Protein AF-A0A660RC85-F1 (afdb_monomer)

Solvent-accessible surface area (backbone atoms only — not comparable to full-atom values): 4889 Å² total; per-residue (Å²): 105,79,56,85,54,85,61,61,92,89,60,45,35,26,40,43,32,38,38,41,33,38,22,43,79,83,70,46,79,76,44,77,47,73,49,81,63,70,38,82,41,73,59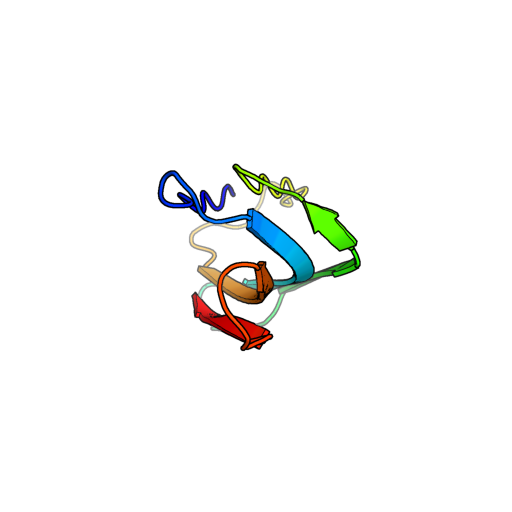,54,82,58,81,63,93,73,74,97,83,71,76,72,61,45,71,36,39,37,38,36,32,41,44,54,72,77,104,52,87,48,81,44,75,52,71,85

Radius of gyration: 14.35 Å; Cα contacts (8 Å, |Δi|>4): 157; chains: 1; bounding box: 40×19×34 Å

Foldseek 3Di:
DWDWDADDPPKWKFFQKKKKFKAAPVRHTDDIDIDGDRDTDNIDTDDDDDDPPGDDIDMWIWIWMFIDDPDDTDTDTDID

Mean predicted aligned error: 8.39 Å

Nearest PDB structures (foldseek):
  6mvg-assembly3_C  TM=3.131E-01  e=3.450E-01  Mediterraneibacter gnavus
  8jmw-assembly1_A  TM=2.593E-01  e=9.084E-01  Bacillus amyloliquefaciens
  8ges-assembly2_C  TM=2.878E-01  e=1.642E+00  Roseburia hominis
  8get-assembly2_B  TM=2.907E-01  e=1.474E+00  Roseburia hominis
  4lnv-assembly3_C  TM=3.534E-01  e=4.323E+00  Anopheles gambiae

Structure (mmCIF, N/CA/C/O backbone):
data_AF-A0A660RC85-F1
#
_entry.id   AF-A0A660RC85-F1
#
loop_
_atom_site.group_PDB
_atom_site.id
_atom_site.type_symbol
_atom_site.label_at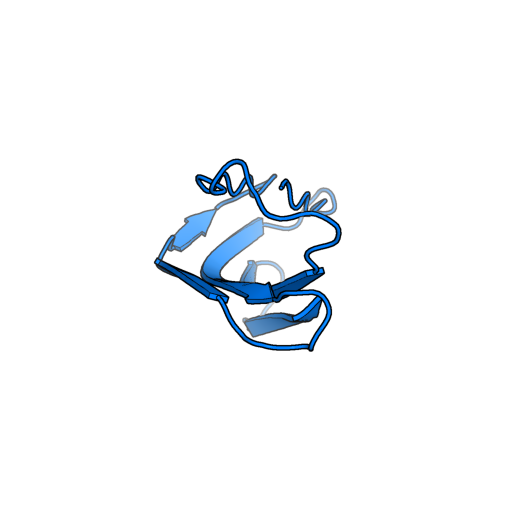om_id
_atom_site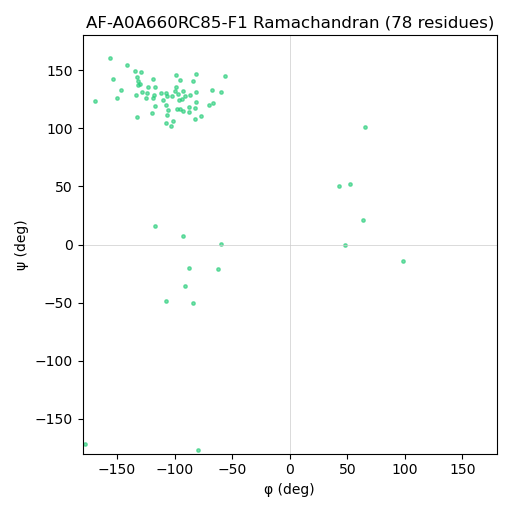.label_alt_id
_atom_site.label_comp_id
_atom_site.label_asym_id
_atom_site.label_entity_id
_atom_site.label_seq_id
_atom_site.pdbx_PDB_ins_code
_atom_site.Cartn_x
_atom_site.Cartn_y
_atom_site.Cartn_z
_atom_site.occupancy
_atom_site.B_iso_or_equiv
_atom_site.auth_seq_id
_atom_site.auth_comp_id
_atom_site.auth_asym_id
_atom_site.auth_atom_id
_atom_site.pdbx_PDB_model_num
ATOM 1 N N . GLY A 1 1 ? 8.453 7.445 -4.151 1.00 46.94 1 GLY A N 1
ATOM 2 C CA . GLY A 1 1 ? 7.163 8.124 -4.401 1.00 46.94 1 GLY A CA 1
ATOM 3 C C . GLY A 1 1 ? 6.426 8.292 -3.089 1.00 46.94 1 GLY A C 1
ATOM 4 O O . GLY A 1 1 ? 6.917 7.785 -2.090 1.00 46.94 1 GLY A O 1
ATOM 5 N N . GLU A 1 2 ? 5.295 8.997 -3.079 1.00 52.34 2 GLU A N 1
ATOM 6 C CA . GLU A 1 2 ? 4.427 9.142 -1.901 1.00 52.34 2 GLU A CA 1
ATOM 7 C C . GLU A 1 2 ? 2.981 8.828 -2.298 1.00 52.34 2 GLU A C 1
ATOM 9 O O . GLU A 1 2 ? 2.529 9.241 -3.363 1.00 52.34 2 GLU A O 1
ATOM 14 N N . ILE A 1 3 ? 2.269 8.089 -1.446 1.00 55.47 3 ILE A N 1
ATOM 15 C CA . ILE A 1 3 ? 0.835 7.821 -1.590 1.00 55.47 3 ILE A CA 1
ATOM 16 C C . ILE A 1 3 ? 0.163 8.439 -0.376 1.00 55.47 3 ILE A C 1
ATOM 18 O O . ILE A 1 3 ? 0.467 8.046 0.745 1.00 55.47 3 ILE A O 1
ATOM 22 N N . ASN A 1 4 ? -0.734 9.398 -0.597 1.00 57.53 4 ASN A N 1
ATOM 23 C CA . ASN A 1 4 ? -1.485 10.059 0.464 1.00 57.53 4 ASN A CA 1
ATOM 24 C C . ASN A 1 4 ? -2.934 9.569 0.446 1.00 57.53 4 ASN A C 1
ATOM 26 O O . ASN A 1 4 ? -3.691 9.889 -0.466 1.00 57.53 4 ASN A O 1
ATOM 30 N N . LEU A 1 5 ? -3.326 8.814 1.471 1.00 62.16 5 LEU A N 1
ATOM 31 C CA . LEU A 1 5 ? -4.723 8.449 1.705 1.00 62.16 5 LEU A CA 1
ATOM 32 C C . LEU A 1 5 ? -5.336 9.435 2.702 1.00 62.16 5 LEU A C 1
ATOM 34 O O . LEU A 1 5 ? -4.889 9.512 3.848 1.00 62.16 5 LEU A O 1
ATOM 38 N N . LEU A 1 6 ? -6.338 10.194 2.254 1.00 63.09 6 LEU A N 1
ATOM 39 C CA . LEU A 1 6 ? -7.130 11.087 3.099 1.00 63.09 6 LEU A CA 1
ATOM 40 C C . LEU A 1 6 ? -8.300 10.307 3.699 1.00 63.09 6 LEU A C 1
ATOM 42 O O . LEU A 1 6 ? -9.151 9.795 2.976 1.00 63.09 6 LEU A O 1
ATOM 46 N N . VAL A 1 7 ? -8.328 10.218 5.027 1.00 65.50 7 VAL A N 1
ATOM 47 C CA . VAL A 1 7 ? -9.400 9.555 5.775 1.00 65.50 7 VAL A CA 1
ATOM 48 C C . VAL A 1 7 ? -10.422 10.608 6.225 1.00 65.50 7 VAL A C 1
ATOM 50 O O . VAL A 1 7 ? -10.019 11.558 6.899 1.00 65.50 7 VAL A O 1
ATOM 53 N N . PRO A 1 8 ? -11.719 10.468 5.882 1.00 68.31 8 PRO A N 1
ATOM 54 C CA . PRO A 1 8 ? -12.772 11.359 6.368 1.00 68.31 8 PRO A CA 1
ATOM 55 C C . PRO A 1 8 ? -12.837 11.426 7.899 1.00 68.31 8 PRO A C 1
ATOM 57 O O . PRO A 1 8 ? -12.624 10.422 8.586 1.00 68.31 8 PRO A O 1
ATOM 60 N N . GLU A 1 9 ? -13.174 12.598 8.439 1.00 69.88 9 GLU A N 1
ATOM 61 C CA . GLU A 1 9 ? -13.343 12.784 9.881 1.00 69.88 9 GLU A CA 1
ATOM 62 C C . GLU A 1 9 ? -14.441 11.855 10.430 1.00 69.88 9 GLU A C 1
ATOM 64 O O . GLU A 1 9 ? -15.528 11.744 9.868 1.00 69.88 9 GLU A O 1
ATOM 69 N N . GLY A 1 10 ? -14.134 11.143 11.521 1.00 71.25 10 GLY A N 1
ATOM 70 C CA . GLY A 1 10 ? -15.037 10.174 12.160 1.00 71.25 10 GLY A CA 1
ATOM 71 C C . GLY A 1 10 ? -14.793 8.705 11.793 1.00 71.25 10 GLY A C 1
ATOM 72 O O . GLY A 1 10 ? -15.258 7.823 12.515 1.00 71.25 10 GLY A O 1
ATOM 73 N N . LEU A 1 11 ? -14.012 8.411 10.747 1.00 72.00 11 LEU A N 1
ATOM 74 C CA . LEU A 1 11 ? -13.642 7.039 10.386 1.00 72.00 11 LEU A CA 1
ATOM 75 C C . LEU A 1 11 ? -12.314 6.626 11.027 1.00 72.00 11 LEU A C 1
ATOM 77 O O . LEU A 1 11 ? -11.308 7.328 10.922 1.00 72.00 11 LEU A O 1
ATOM 81 N N . LYS A 1 12 ? -12.289 5.439 11.646 1.00 74.81 12 LYS A N 1
ATOM 82 C CA . LYS A 1 12 ? -11.035 4.787 12.044 1.00 74.81 12 LYS A CA 1
ATOM 83 C C . LYS A 1 12 ? -10.588 3.846 10.939 1.00 74.81 12 LYS A C 1
ATOM 85 O O . LYS A 1 12 ? -11.268 2.860 10.669 1.00 74.81 12 LYS A O 1
ATOM 90 N N . VAL A 1 13 ? -9.456 4.135 10.310 1.00 76.88 13 VAL A N 1
ATOM 91 C CA . VAL A 1 13 ? -8.885 3.294 9.253 1.00 76.88 13 VAL A CA 1
ATOM 92 C C . VAL A 1 13 ? -7.605 2.655 9.763 1.00 76.88 13 VAL A C 1
ATOM 94 O O . VAL A 1 13 ? -6.729 3.327 10.299 1.00 76.88 13 VAL A O 1
ATOM 97 N N . PHE A 1 14 ? -7.506 1.348 9.585 1.00 78.69 14 PHE A N 1
ATOM 98 C CA . PHE A 1 14 ? -6.326 0.558 9.879 1.00 78.69 14 PHE A CA 1
ATOM 99 C C . PHE A 1 14 ? -5.735 0.099 8.556 1.00 78.69 14 PHE A C 1
ATOM 101 O O . PHE A 1 14 ? -6.429 -0.532 7.758 1.00 78.69 14 PHE A O 1
ATOM 108 N N . VAL A 1 15 ? -4.466 0.405 8.306 1.00 78.75 15 VAL A N 1
ATOM 109 C CA . VAL A 1 15 ? -3.744 -0.237 7.203 1.00 78.75 15 VAL A CA 1
ATOM 110 C C . VAL A 1 15 ? -3.261 -1.574 7.726 1.00 78.75 15 VAL A C 1
ATOM 112 O O . VAL A 1 15 ? -2.492 -1.631 8.685 1.00 78.75 15 VAL A O 1
ATOM 115 N N . MET A 1 16 ? -3.751 -2.645 7.116 1.00 83.12 16 MET A N 1
ATOM 116 C CA . MET A 1 16 ? -3.406 -4.007 7.510 1.00 83.12 16 MET A CA 1
ATOM 117 C C . MET A 1 16 ? -2.098 -4.404 6.843 1.00 83.12 16 MET A C 1
ATOM 119 O O . MET A 1 16 ? -1.145 -4.799 7.511 1.00 83.12 16 MET A O 1
ATOM 123 N N . GLU A 1 17 ? -2.034 -4.199 5.534 1.00 83.75 17 GLU A N 1
ATOM 124 C CA . GLU A 1 17 ? -0.891 -4.516 4.693 1.00 83.75 17 GLU A CA 1
ATOM 125 C C . GLU A 1 17 ? -0.915 -3.654 3.431 1.00 83.75 17 GLU A C 1
ATOM 127 O O . GLU A 1 17 ? -1.955 -3.122 3.030 1.00 83.75 17 GLU A O 1
ATOM 132 N N . TYR A 1 18 ? 0.235 -3.532 2.787 1.00 81.44 18 TYR A N 1
ATOM 133 C CA . TYR A 1 18 ? 0.326 -2.993 1.441 1.00 81.44 18 TYR A CA 1
ATOM 134 C C . TYR A 1 18 ? 1.358 -3.764 0.629 1.00 81.44 18 TYR A C 1
ATOM 136 O O . TYR A 1 18 ? 2.314 -4.312 1.183 1.00 81.44 18 TYR A O 1
ATOM 144 N N . GLN A 1 19 ? 1.181 -3.743 -0.687 1.00 84.00 19 GLN A N 1
ATOM 145 C CA . GLN A 1 19 ? 2.157 -4.192 -1.664 1.00 84.00 19 GLN A CA 1
ATOM 146 C C . GLN A 1 19 ? 2.279 -3.147 -2.773 1.00 84.00 19 GLN A C 1
ATOM 148 O O . GLN A 1 19 ? 1.281 -2.740 -3.357 1.00 84.00 19 GLN A O 1
ATOM 153 N N . LEU A 1 20 ? 3.499 -2.718 -3.076 1.00 82.44 20 LEU A N 1
ATOM 154 C CA . LEU A 1 20 ? 3.815 -1.751 -4.123 1.00 82.44 20 LEU A CA 1
ATOM 155 C C . LEU A 1 20 ? 4.844 -2.349 -5.075 1.00 82.44 20 LEU A C 1
ATOM 157 O O . LEU A 1 20 ? 5.912 -2.768 -4.645 1.00 82.44 20 LEU A O 1
ATOM 161 N N . GLY A 1 21 ? 4.533 -2.355 -6.357 1.00 82.31 21 GLY A N 1
ATOM 162 C CA . GLY A 1 21 ? 5.421 -2.632 -7.471 1.00 82.31 21 GLY A CA 1
ATOM 163 C C . GLY A 1 21 ? 5.912 -1.340 -8.128 1.00 82.31 21 GLY A C 1
ATOM 164 O O . GLY A 1 21 ? 5.131 -0.422 -8.379 1.00 82.31 21 GLY A O 1
ATOM 165 N N . ILE A 1 22 ? 7.206 -1.274 -8.425 1.00 82.12 22 ILE A N 1
ATOM 166 C CA . ILE A 1 22 ? 7.777 -0.319 -9.377 1.00 82.12 22 ILE A CA 1
ATOM 167 C C . ILE A 1 22 ? 7.837 -1.022 -10.724 1.00 82.12 22 ILE A C 1
ATOM 169 O O . ILE A 1 22 ? 8.417 -2.105 -10.832 1.00 82.12 22 ILE A O 1
ATOM 173 N N . ILE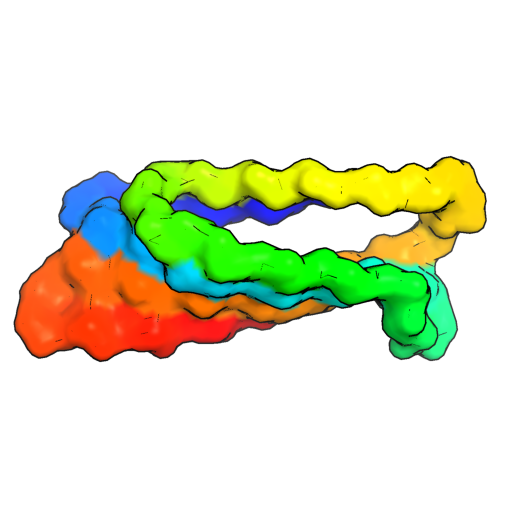 A 1 23 ? 7.244 -0.389 -11.722 1.00 83.12 23 ILE A N 1
ATOM 174 C CA . ILE A 1 23 ? 7.137 -0.892 -13.083 1.00 83.12 23 ILE A CA 1
ATOM 175 C C . ILE A 1 23 ? 7.902 0.071 -13.999 1.00 83.12 23 ILE A C 1
ATOM 177 O O . ILE A 1 23 ? 7.803 1.289 -13.816 1.00 83.12 23 ILE A O 1
ATOM 181 N N . ASP A 1 24 ? 8.699 -0.448 -14.933 1.00 81.56 24 ASP A N 1
ATOM 182 C CA . ASP A 1 24 ? 9.382 0.389 -15.927 1.00 81.56 24 ASP A CA 1
ATOM 183 C C . ASP A 1 24 ? 8.456 0.807 -17.086 1.00 81.56 24 ASP A C 1
ATOM 185 O O . ASP A 1 24 ? 7.259 0.524 -17.112 1.00 81.56 24 ASP A O 1
ATOM 189 N N . GLU A 1 25 ? 9.013 1.519 -18.064 1.00 81.50 25 GLU A N 1
ATOM 190 C CA . GLU A 1 25 ? 8.292 1.950 -19.267 1.00 81.50 25 GLU A CA 1
ATOM 191 C C . GLU A 1 25 ? 7.772 0.793 -20.136 1.00 81.50 25 GLU A C 1
ATOM 193 O O . GLU A 1 25 ? 6.861 1.000 -20.938 1.00 81.50 25 GLU A O 1
ATOM 198 N N . LYS A 1 26 ? 8.351 -0.405 -20.004 1.00 85.06 26 LYS A N 1
ATOM 199 C CA . LYS A 1 26 ? 7.999 -1.609 -20.769 1.00 85.06 26 LYS A CA 1
ATOM 200 C C . LYS A 1 26 ? 6.958 -2.471 -20.057 1.00 85.06 26 LYS A C 1
ATOM 202 O O . LYS A 1 26 ? 6.655 -3.563 -20.524 1.00 85.06 26 LYS A O 1
ATOM 207 N N . ASP A 1 27 ? 6.406 -1.961 -18.959 1.00 82.31 27 ASP A N 1
ATOM 208 C CA . ASP A 1 27 ? 5.522 -2.671 -18.044 1.00 82.31 27 ASP A CA 1
ATOM 209 C C . ASP A 1 27 ? 6.196 -3.867 -17.322 1.00 82.31 27 ASP A C 1
ATOM 211 O O 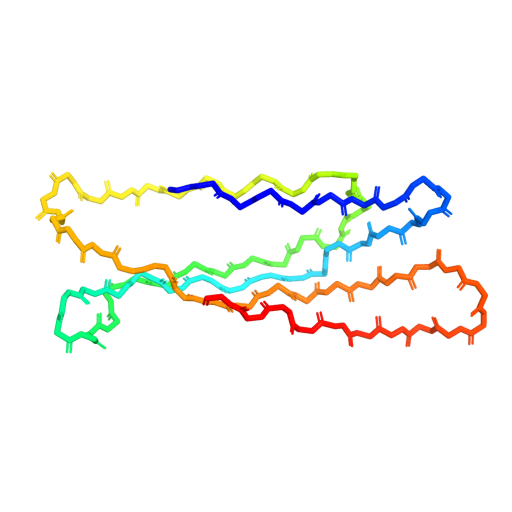. ASP A 1 27 ? 5.510 -4.726 -16.759 1.00 82.31 27 ASP A O 1
ATOM 215 N N . ASP A 1 28 ? 7.535 -3.890 -17.243 1.00 82.88 28 ASP A N 1
ATOM 216 C CA . ASP A 1 28 ? 8.281 -4.894 -16.480 1.00 82.88 28 ASP A CA 1
ATOM 217 C C . ASP A 1 2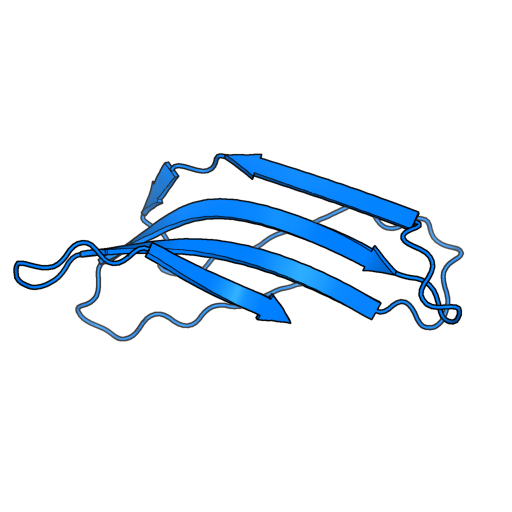8 ? 8.326 -4.527 -14.987 1.00 82.88 28 ASP A C 1
ATOM 219 O O . ASP A 1 28 ? 8.664 -3.406 -14.593 1.00 82.88 28 ASP A O 1
ATOM 223 N N . MET A 1 29 ? 8.013 -5.493 -14.117 1.00 83.88 29 MET A N 1
ATOM 224 C CA . MET A 1 29 ? 8.080 -5.309 -12.665 1.00 83.88 29 MET A CA 1
ATOM 225 C C . MET A 1 29 ? 9.531 -5.366 -12.183 1.00 83.88 29 MET A C 1
ATOM 227 O O . MET A 1 29 ? 10.151 -6.428 -12.143 1.00 83.88 29 MET A O 1
ATOM 231 N N . ILE A 1 30 ? 10.058 -4.224 -11.752 1.00 81.56 30 ILE A N 1
ATOM 232 C CA . ILE A 1 30 ? 11.463 -4.093 -11.358 1.00 81.56 30 ILE A CA 1
ATOM 233 C C . ILE A 1 30 ? 11.672 -4.353 -9.867 1.00 81.56 30 ILE A C 1
ATOM 235 O O . ILE A 1 30 ? 12.714 -4.858 -9.446 1.00 81.56 30 ILE A O 1
ATOM 239 N N . GLN A 1 31 ? 10.708 -3.946 -9.040 1.00 81.00 31 GLN A N 1
ATOM 240 C CA . GLN A 1 31 ? 10.840 -4.031 -7.591 1.00 81.00 31 GLN A CA 1
ATOM 241 C C . GLN A 1 31 ? 9.483 -4.147 -6.919 1.00 81.00 31 GLN A C 1
ATOM 243 O O . GLN A 1 31 ? 8.542 -3.474 -7.321 1.00 81.00 31 GLN A O 1
ATOM 248 N N . VAL A 1 32 ? 9.410 -4.952 -5.859 1.00 83.81 32 VAL A N 1
ATOM 249 C CA . VAL A 1 32 ? 8.216 -5.105 -5.027 1.00 83.81 32 VAL A CA 1
ATOM 250 C C . VAL A 1 32 ? 8.554 -4.784 -3.577 1.00 83.81 32 VAL A C 1
ATOM 252 O O . VAL A 1 32 ? 9.566 -5.239 -3.047 1.00 83.81 32 VAL A O 1
ATOM 255 N N . PHE A 1 33 ? 7.683 -4.018 -2.934 1.00 81.25 33 PHE A N 1
ATOM 256 C CA . PHE A 1 33 ? 7.700 -3.717 -1.511 1.00 81.25 33 PHE A CA 1
ATOM 257 C C . PHE A 1 33 ? 6.413 -4.236 -0.899 1.00 81.25 33 PHE A C 1
ATOM 259 O O . PHE A 1 33 ? 5.338 -3.869 -1.358 1.00 81.25 33 PHE A O 1
ATOM 266 N N . SER A 1 34 ? 6.505 -5.046 0.146 1.00 84.06 34 SER A N 1
ATOM 267 C CA . SER A 1 34 ? 5.343 -5.509 0.898 1.00 84.06 34 SER A CA 1
ATOM 268 C C . SER A 1 34 ? 5.583 -5.332 2.385 1.00 84.06 34 SER A C 1
ATOM 270 O O . SER A 1 34 ? 6.665 -5.662 2.875 1.00 84.06 34 SER A O 1
ATOM 272 N N . GLN A 1 35 ? 4.582 -4.850 3.113 1.00 82.69 35 GLN A N 1
ATOM 273 C CA . GLN A 1 35 ? 4.674 -4.724 4.562 1.00 82.69 35 GLN A CA 1
ATOM 274 C C . GLN A 1 35 ? 3.316 -4.949 5.217 1.00 82.69 35 GLN A C 1
ATOM 276 O O . GLN A 1 35 ? 2.323 -4.334 4.829 1.00 82.69 35 GLN A O 1
ATOM 281 N N . SER A 1 36 ? 3.302 -5.774 6.263 1.00 82.88 36 SER A N 1
ATOM 282 C CA . SER A 1 36 ? 2.208 -5.832 7.231 1.00 82.88 36 SER A CA 1
ATOM 283 C C . SER A 1 36 ? 2.388 -4.706 8.247 1.00 82.88 36 SER A C 1
ATOM 285 O O . SER A 1 36 ? 3.436 -4.599 8.884 1.00 82.88 36 SER A O 1
ATOM 287 N N . VAL A 1 37 ? 1.385 -3.843 8.370 1.00 81.12 37 VAL A N 1
ATOM 288 C CA . VAL A 1 37 ? 1.441 -2.637 9.208 1.00 81.12 37 VAL A CA 1
ATOM 289 C C . VAL A 1 37 ? 0.574 -2.809 10.452 1.00 81.12 37 VAL A C 1
ATOM 291 O O . VAL A 1 37 ? 1.034 -2.544 11.556 1.00 81.12 37 VAL A O 1
ATOM 294 N N . ASN A 1 38 ? -0.668 -3.267 10.269 1.00 79.50 38 ASN A N 1
ATOM 295 C CA . ASN A 1 38 ? -1.682 -3.430 11.314 1.00 79.50 38 ASN A CA 1
ATOM 296 C C . ASN A 1 38 ? -1.757 -2.247 12.305 1.00 79.50 38 ASN A C 1
ATOM 298 O O . ASN A 1 38 ? -1.703 -2.432 13.521 1.00 79.50 38 ASN A O 1
ATOM 302 N N . SER A 1 39 ? -1.856 -1.020 11.786 1.00 78.31 39 SER A N 1
ATOM 303 C CA . SER A 1 39 ? -1.874 0.199 12.606 1.00 78.31 39 SER A CA 1
ATOM 304 C C . SER A 1 39 ? -2.995 1.149 12.194 1.00 78.31 39 SER A C 1
ATOM 306 O O . SER A 1 39 ? -3.320 1.256 11.007 1.00 78.31 39 SER A O 1
ATOM 308 N N . GLU A 1 40 ? -3.585 1.835 13.181 1.00 80.06 40 GLU A N 1
ATOM 309 C CA . GLU A 1 40 ? -4.546 2.918 12.950 1.00 80.06 40 GLU A CA 1
ATOM 310 C C . GLU A 1 40 ? -3.804 4.086 12.300 1.00 80.06 40 GLU A C 1
ATOM 312 O O . GLU A 1 40 ? -2.846 4.622 12.858 1.00 80.06 40 GLU A O 1
ATOM 317 N N . VAL A 1 41 ? -4.243 4.495 11.115 1.00 72.81 41 VAL A N 1
ATOM 318 C CA . VAL A 1 41 ? -3.617 5.589 10.381 1.00 72.81 41 VAL A CA 1
ATOM 319 C C . VAL A 1 41 ? -4.656 6.611 9.956 1.00 72.81 41 VAL A C 1
ATOM 321 O O . VAL A 1 41 ? -5.675 6.298 9.348 1.00 72.81 41 VAL A O 1
ATOM 324 N N . ARG A 1 42 ? -4.354 7.880 10.236 1.00 68.31 42 ARG A N 1
ATOM 325 C CA . ARG A 1 42 ? -5.033 9.024 9.606 1.00 68.31 42 ARG A CA 1
ATOM 326 C C . ARG A 1 42 ? -4.376 9.425 8.285 1.00 68.31 42 ARG A C 1
ATOM 328 O O . ARG A 1 42 ? -4.995 10.091 7.465 1.00 68.31 42 ARG A O 1
ATOM 335 N N . ARG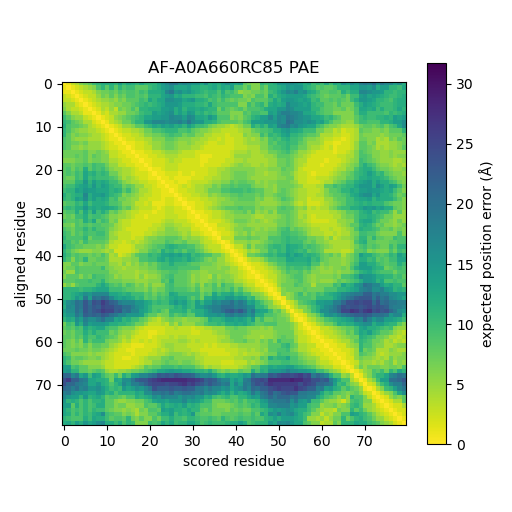 A 1 43 ? -3.114 9.024 8.100 1.00 66.06 43 ARG A N 1
ATOM 336 C CA . ARG A 1 43 ? -2.319 9.191 6.883 1.00 66.06 43 ARG A CA 1
ATOM 337 C C . ARG A 1 43 ? -1.331 8.031 6.795 1.00 66.06 43 ARG A C 1
ATOM 339 O O . ARG A 1 43 ? -0.573 7.808 7.735 1.00 66.06 43 ARG A O 1
ATOM 346 N N . LEU A 1 44 ? -1.331 7.311 5.678 1.00 67.62 44 LEU A N 1
ATOM 347 C CA . LEU A 1 44 ? -0.276 6.352 5.354 1.00 67.62 44 LEU A CA 1
ATOM 348 C C . LEU A 1 44 ? 0.794 7.089 4.549 1.00 67.62 44 LEU A C 1
ATOM 350 O O . LEU A 1 44 ? 0.455 7.725 3.560 1.00 67.62 44 LEU A O 1
ATOM 354 N N . LYS A 1 45 ? 2.061 7.008 4.964 1.00 68.69 45 LYS A N 1
ATOM 355 C CA . LYS A 1 45 ? 3.200 7.485 4.175 1.00 68.69 45 LYS A CA 1
ATOM 356 C C . LYS A 1 45 ? 4.125 6.309 3.911 1.00 68.69 45 LYS A C 1
ATOM 358 O O . LYS A 1 45 ? 4.729 5.790 4.846 1.00 68.69 45 LYS A O 1
ATOM 363 N N . VAL A 1 46 ? 4.236 5.898 2.651 1.00 66.88 46 VAL A N 1
ATOM 364 C CA . VAL A 1 46 ? 5.171 4.844 2.245 1.00 66.88 46 VAL A CA 1
ATOM 365 C C . VAL A 1 46 ? 6.347 5.483 1.522 1.00 66.88 46 VAL A C 1
ATOM 367 O O . VAL A 1 46 ? 6.180 6.070 0.456 1.00 66.88 46 VAL A O 1
ATOM 370 N N . SER A 1 47 ? 7.533 5.366 2.116 1.00 67.19 47 SER A N 1
ATOM 371 C CA . SER A 1 47 ? 8.800 5.786 1.518 1.00 67.19 47 SER A CA 1
ATOM 372 C C . SER A 1 47 ? 9.576 4.546 1.108 1.00 67.19 47 SER A C 1
ATOM 374 O O . SER A 1 47 ? 9.800 3.661 1.929 1.00 67.19 47 SER A O 1
ATOM 376 N N . PHE A 1 48 ? 10.022 4.492 -0.140 1.00 67.38 48 PHE A N 1
ATOM 377 C CA . PHE A 1 48 ? 10.825 3.385 -0.644 1.00 67.38 48 PHE A CA 1
ATOM 378 C C . PHE A 1 48 ? 12.057 3.907 -1.393 1.00 67.38 48 PHE A C 1
ATOM 380 O O . PHE A 1 48 ? 11.960 4.921 -2.095 1.00 67.38 48 PHE A O 1
ATOM 387 N N . PRO A 1 49 ? 13.223 3.255 -1.233 1.00 63.44 49 PRO A N 1
ATOM 388 C CA . PRO A 1 49 ? 14.439 3.641 -1.931 1.00 63.44 49 PRO A CA 1
ATOM 389 C C . PRO A 1 49 ? 14.298 3.311 -3.418 1.00 63.44 49 PRO A C 1
ATOM 391 O O . PRO A 1 49 ? 14.126 2.153 -3.789 1.00 63.44 49 PRO A O 1
ATOM 394 N N . VAL A 1 50 ? 14.388 4.330 -4.270 1.00 62.84 50 VAL A N 1
ATOM 395 C CA . VAL A 1 50 ? 14.395 4.160 -5.729 1.00 62.84 50 VAL A CA 1
ATOM 396 C C . VAL A 1 50 ? 15.840 4.238 -6.216 1.00 62.84 50 VAL A C 1
ATOM 398 O O . VAL A 1 50 ? 16.581 5.145 -5.825 1.00 62.84 50 VAL A O 1
ATOM 401 N N . ARG A 1 51 ? 16.270 3.297 -7.065 1.00 61.38 51 ARG A N 1
ATOM 402 C CA . ARG A 1 51 ? 17.591 3.379 -7.709 1.00 61.38 51 ARG A CA 1
ATOM 403 C C . ARG A 1 51 ? 17.599 4.557 -8.694 1.00 61.38 51 ARG A C 1
ATOM 405 O O . ARG A 1 51 ? 16.691 4.704 -9.501 1.00 61.38 51 ARG A O 1
ATOM 412 N N . LYS A 1 52 ? 18.653 5.378 -8.641 1.00 56.62 52 LYS A N 1
ATOM 413 C CA . LYS A 1 52 ? 18.803 6.695 -9.304 1.00 56.62 52 LYS A CA 1
ATOM 414 C C . LYS A 1 52 ? 18.711 6.724 -10.847 1.00 56.62 52 LYS A C 1
ATOM 416 O O . LYS A 1 52 ? 18.845 7.799 -11.418 1.00 56.62 52 LYS A O 1
ATOM 421 N N . HIS A 1 53 ? 18.493 5.593 -11.520 1.00 58.91 53 HIS A N 1
ATOM 422 C CA . HIS A 1 53 ? 18.604 5.459 -12.982 1.00 58.91 53 HIS A CA 1
ATOM 423 C C . HIS A 1 53 ? 17.298 5.079 -13.701 1.00 58.91 53 HIS A C 1
ATOM 425 O O . HIS A 1 53 ? 17.344 4.662 -14.851 1.00 58.91 53 HIS A O 1
ATOM 431 N N . MET A 1 54 ? 16.136 5.219 -13.058 1.00 57.75 54 MET A N 1
ATOM 432 C CA . MET A 1 54 ? 14.842 4.894 -13.673 1.00 57.75 54 MET A CA 1
ATOM 433 C C . MET A 1 54 ? 14.112 6.175 -14.085 1.00 57.75 54 MET A C 1
ATOM 435 O O . MET A 1 54 ? 13.560 6.876 -13.237 1.00 57.75 54 MET A O 1
ATOM 439 N N . GLN A 1 55 ? 14.141 6.502 -15.378 1.00 58.66 55 GLN A N 1
ATOM 440 C CA . GLN A 1 55 ? 13.273 7.525 -15.972 1.00 58.66 55 GLN A CA 1
ATOM 441 C C . GLN A 1 55 ? 11.913 6.874 -16.313 1.00 58.66 55 GLN A C 1
ATOM 443 O O . GLN A 1 55 ? 11.877 5.702 -16.666 1.00 58.66 55 GLN A O 1
ATOM 448 N N . ASN A 1 56 ? 10.808 7.602 -16.096 1.00 67.81 56 ASN A N 1
ATOM 449 C CA . ASN A 1 56 ? 9.412 7.208 -16.387 1.00 67.81 56 ASN A CA 1
ATOM 450 C C . ASN A 1 56 ? 8.924 5.850 -15.827 1.00 67.81 56 ASN A C 1
ATOM 452 O O . ASN A 1 56 ? 8.335 5.034 -16.529 1.00 67.81 56 ASN A O 1
ATOM 456 N N . TRP A 1 57 ? 9.106 5.623 -14.529 1.00 72.44 57 TRP A N 1
ATOM 457 C CA . TRP A 1 57 ? 8.521 4.472 -13.837 1.00 72.44 57 TRP A CA 1
ATOM 458 C C . TRP A 1 57 ? 7.058 4.730 -13.456 1.00 72.44 57 TRP A C 1
ATOM 460 O O . TRP A 1 57 ? 6.675 5.848 -13.095 1.00 72.44 57 TRP A O 1
ATOM 470 N N . LYS A 1 58 ? 6.252 3.667 -13.476 1.00 75.50 58 LYS A N 1
ATOM 471 C CA . LYS A 1 58 ? 4.910 3.633 -12.888 1.00 75.50 58 LYS A CA 1
ATOM 472 C C . LYS A 1 58 ? 4.992 2.966 -11.517 1.00 75.50 58 LYS A C 1
ATOM 474 O O . LYS A 1 58 ? 5.783 2.050 -11.294 1.00 75.50 58 LYS A O 1
ATOM 479 N N . ILE A 1 59 ? 4.165 3.422 -10.586 1.00 76.06 59 ILE A N 1
ATOM 480 C CA . ILE A 1 59 ? 3.900 2.676 -9.354 1.00 76.06 59 ILE A CA 1
ATOM 481 C C . ILE A 1 59 ? 2.611 1.931 -9.601 1.00 76.06 59 ILE A C 1
ATOM 483 O O . ILE A 1 59 ? 1.641 2.574 -9.982 1.00 76.06 59 ILE A O 1
ATOM 487 N N . SER A 1 60 ? 2.590 0.630 -9.332 1.00 77.56 60 SER A N 1
ATOM 488 C CA . SER A 1 60 ? 1.323 -0.066 -9.177 1.00 77.56 60 SER A CA 1
ATOM 489 C C . SER A 1 60 ? 1.287 -0.871 -7.901 1.00 77.56 60 SER A C 1
ATOM 491 O O . SER A 1 60 ? 2.316 -1.352 -7.446 1.00 77.56 60 SER A O 1
ATOM 493 N N . GLY A 1 61 ? 0.132 -1.029 -7.279 1.00 77.38 61 GLY A N 1
ATOM 494 C CA . GLY A 1 61 ? 0.075 -1.805 -6.052 1.00 77.38 61 GLY A CA 1
ATOM 495 C C . GLY A 1 61 ? -1.310 -1.955 -5.479 1.00 77.38 61 GLY A C 1
ATOM 496 O O . GLY A 1 61 ? -2.308 -1.586 -6.0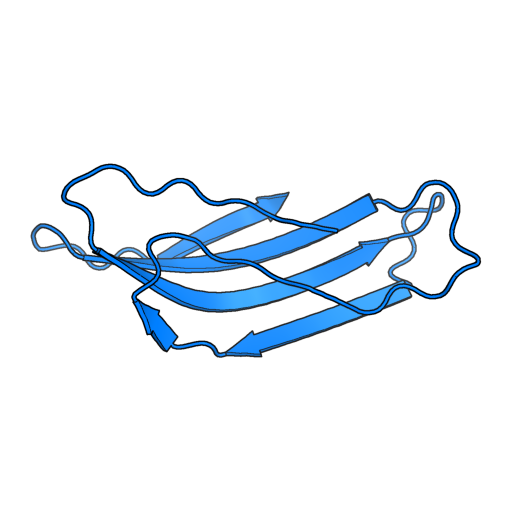95 1.00 77.38 61 GLY A O 1
ATOM 497 N N . PHE A 1 62 ? -1.354 -2.502 -4.271 1.00 75.56 62 PHE A N 1
ATOM 498 C CA . PHE A 1 62 ? -2.539 -2.469 -3.448 1.00 75.56 62 PHE A CA 1
ATOM 499 C C . PHE A 1 62 ? -2.242 -2.093 -2.005 1.00 75.56 62 PHE A C 1
ATOM 501 O O . PHE A 1 62 ? -1.203 -2.427 -1.440 1.00 75.56 62 PHE A O 1
ATOM 508 N N . VAL A 1 63 ? -3.211 -1.436 -1.381 1.00 75.25 63 VAL A N 1
ATOM 509 C CA . VAL A 1 63 ? -3.260 -1.261 0.071 1.00 75.25 63 VAL A CA 1
ATOM 510 C C . VAL A 1 63 ? -4.515 -1.953 0.567 1.00 75.25 63 VAL A C 1
ATOM 512 O O . VAL A 1 63 ? -5.596 -1.711 0.029 1.00 75.25 63 VAL A O 1
ATOM 515 N N . ASN A 1 64 ? -4.361 -2.807 1.574 1.00 77.56 64 ASN A N 1
ATOM 516 C CA . ASN A 1 64 ? -5.461 -3.462 2.257 1.00 77.56 64 ASN A CA 1
ATOM 517 C C . ASN A 1 64 ? -5.776 -2.693 3.542 1.00 77.56 64 ASN A C 1
ATOM 519 O O . ASN A 1 64 ? -4.940 -2.573 4.448 1.00 77.56 64 ASN A O 1
ATOM 523 N N . VAL A 1 65 ? -6.984 -2.146 3.607 1.00 76.44 65 VAL A N 1
ATOM 524 C CA . VAL A 1 65 ? -7.438 -1.334 4.737 1.00 76.44 65 VAL A CA 1
ATOM 525 C C . VAL A 1 65 ? -8.645 -1.955 5.418 1.00 76.44 65 VAL A C 1
ATOM 527 O O . VAL A 1 65 ? -9.547 -2.470 4.759 1.00 76.44 65 VAL A O 1
ATOM 530 N N . LYS A 1 66 ? -8.680 -1.843 6.744 1.00 75.81 66 LYS A N 1
ATOM 531 C CA . LYS A 1 66 ? -9.834 -2.150 7.585 1.00 75.81 66 LYS A CA 1
ATOM 532 C C . LYS A 1 66 ? -10.425 -0.845 8.105 1.00 75.81 66 LYS A C 1
ATOM 534 O O . LYS A 1 66 ? -9.756 -0.090 8.805 1.00 75.81 66 LYS A O 1
ATOM 539 N N . VAL A 1 67 ? -11.688 -0.584 7.786 1.00 73.81 67 VAL A N 1
ATOM 540 C CA . VAL A 1 67 ? -12.409 0.609 8.255 1.00 73.81 67 VAL A CA 1
ATOM 541 C C . VAL A 1 67 ? -13.338 0.220 9.402 1.00 73.81 67 VAL A C 1
ATOM 543 O O . VAL A 1 67 ? -14.128 -0.711 9.276 1.00 73.81 67 VAL A O 1
ATOM 546 N N . LYS A 1 68 ? -13.245 0.926 10.530 1.00 66.19 68 LYS A N 1
ATOM 547 C CA . LYS A 1 68 ? -14.112 0.762 11.699 1.00 66.19 68 LYS A CA 1
ATOM 548 C C . LYS A 1 68 ? -15.061 1.952 11.801 1.00 66.19 68 LYS A C 1
ATOM 550 O O . LYS A 1 68 ? -14.643 3.017 12.251 1.00 66.19 68 LYS A O 1
ATOM 555 N N . TYR A 1 69 ? -16.324 1.739 11.430 1.00 58.22 69 TYR A N 1
ATOM 556 C CA . TYR A 1 69 ? -17.501 2.420 11.985 1.00 58.22 69 TYR A CA 1
ATOM 557 C C . TYR A 1 69 ? -18.778 1.703 11.496 1.00 58.22 69 TYR A C 1
ATOM 559 O O . TYR A 1 69 ? -18.967 1.558 10.296 1.00 58.22 69 TYR A O 1
ATOM 567 N N . TRP A 1 70 ? -19.618 1.261 12.445 1.00 39.66 70 TRP A N 1
ATOM 568 C CA . TRP A 1 70 ? -20.908 0.557 12.284 1.00 39.66 70 TRP A CA 1
ATOM 569 C C . TRP A 1 70 ? -20.857 -0.843 11.648 1.00 39.66 70 TRP A C 1
ATOM 571 O O . TRP A 1 70 ? -20.803 -0.964 10.435 1.00 39.66 70 TRP A O 1
ATOM 581 N N . TRP A 1 71 ? -20.938 -1.884 12.495 1.00 40.94 71 TRP A N 1
ATOM 582 C CA . TRP A 1 71 ? -21.320 -3.297 12.237 1.00 40.94 71 TRP A CA 1
ATOM 583 C C . TRP A 1 71 ? -20.695 -4.054 11.048 1.00 40.94 71 TRP A C 1
ATOM 585 O O . TRP A 1 71 ? -20.974 -5.236 10.870 1.00 40.94 71 TRP A O 1
ATOM 595 N N . ILE A 1 72 ? -19.830 -3.427 10.256 1.00 42.62 72 ILE A N 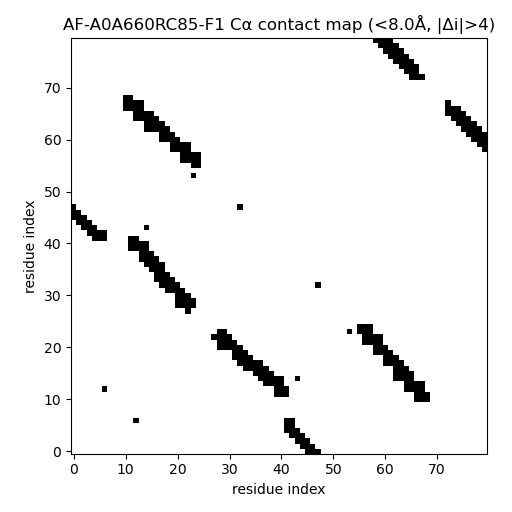1
ATOM 596 C CA . ILE A 1 72 ? -19.288 -3.985 9.027 1.00 42.62 72 ILE A CA 1
ATOM 597 C C . ILE A 1 72 ? -17.779 -3.769 9.032 1.00 42.62 72 ILE A C 1
ATOM 599 O O . ILE A 1 72 ? -17.281 -2.655 8.882 1.00 42.62 72 ILE A O 1
ATOM 603 N N . GLU A 1 73 ? -17.040 -4.861 9.185 1.00 48.78 73 GLU A N 1
ATOM 604 C CA . GLU A 1 73 ? -15.622 -4.890 8.857 1.00 48.78 73 GLU A CA 1
ATOM 605 C C . GLU A 1 73 ? -15.509 -5.123 7.346 1.00 48.78 73 GLU A C 1
ATOM 607 O O . GLU A 1 73 ? -15.818 -6.209 6.859 1.00 48.78 73 GLU A O 1
ATOM 612 N N . LYS A 1 74 ? -15.119 -4.097 6.579 1.00 53.38 74 LYS A N 1
ATOM 613 C CA . LYS A 1 74 ? -14.798 -4.259 5.152 1.00 53.38 74 LYS A CA 1
ATOM 614 C C . LYS A 1 74 ? -13.297 -4.155 4.941 1.00 53.38 74 LYS A C 1
ATOM 616 O O . LYS A 1 74 ? -12.676 -3.194 5.395 1.00 53.38 74 LYS A O 1
ATOM 621 N N . PHE A 1 75 ? -12.760 -5.130 4.216 1.00 54.97 75 PHE A N 1
ATOM 622 C CA . PHE A 1 75 ? -11.442 -5.053 3.604 1.00 54.97 75 PHE A CA 1
ATOM 623 C C . PHE A 1 75 ? -11.591 -4.391 2.238 1.00 54.97 75 PHE A C 1
ATOM 625 O O . PHE A 1 75 ? -12.451 -4.781 1.446 1.00 54.97 75 PHE A O 1
ATOM 632 N N . MET A 1 76 ? -10.788 -3.365 1.979 1.00 58.91 76 MET A N 1
ATOM 633 C CA . MET A 1 76 ? -10.774 -2.673 0.694 1.00 58.91 76 MET A CA 1
ATOM 634 C C . MET A 1 76 ? -9.365 -2.700 0.120 1.00 58.91 76 MET A C 1
ATOM 636 O O . MET A 1 76 ? -8.406 -2.356 0.806 1.00 58.91 76 MET A O 1
ATOM 640 N N . THR A 1 77 ? -9.269 -3.098 -1.146 1.00 59.84 77 THR A N 1
ATOM 641 C CA . THR A 1 77 ? -8.035 -3.119 -1.929 1.00 59.84 77 THR A CA 1
ATOM 642 C C . THR A 1 77 ? -8.036 -1.904 -2.845 1.00 59.84 77 THR A C 1
ATOM 644 O O . THR A 1 77 ? -8.773 -1.869 -3.830 1.00 59.84 77 THR A O 1
ATOM 647 N N . LEU A 1 78 ? -7.228 -0.897 -2.527 1.00 56.06 78 LEU A N 1
ATOM 648 C CA . LEU A 1 78 ? -7.045 0.258 -3.407 1.00 56.06 78 LEU A CA 1
ATOM 649 C C . LEU A 1 78 ? -5.928 -0.036 -4.394 1.00 56.06 78 LEU A C 1
ATOM 651 O O . LEU A 1 78 ? -4.787 -0.171 -3.964 1.00 56.06 78 LEU A O 1
ATOM 655 N N . ARG A 1 79 ? -6.267 -0.134 -5.682 1.00 58.19 79 ARG A N 1
ATOM 656 C CA . ARG A 1 79 ? -5.295 -0.267 -6.770 1.00 58.19 79 ARG A CA 1
ATOM 657 C C . ARG A 1 79 ? -4.995 1.094 -7.377 1.00 58.19 79 ARG A C 1
ATOM 659 O O . ARG A 1 79 ? -5.900 1.913 -7.520 1.00 58.19 79 ARG A O 1
ATOM 666 N N . PHE A 1 80 ? -3.743 1.302 -7.729 1.00 63.03 80 PHE A N 1
ATOM 667 C CA . PHE A 1 80 ? -3.241 2.452 -8.473 1.00 63.03 80 PHE A CA 1
ATOM 668 C C . PHE A 1 80 ? -2.039 2.000 -9.294 1.00 63.03 80 PHE A C 1
ATOM 670 O O . PHE A 1 80 ? -1.621 0.827 -9.109 1.00 63.03 80 PHE A O 1
#

pLDDT: mean 70.2, std 11.62, range [39.66, 85.06]

Sequence (80 aa):
GEINLLVPEGLKVFVMEYQLGIIDEKDDMIQVFSQSVNSEVRRLKVSFPVRKHMQNWKISGFVNVKVKYWWIEKFMTLRF

Secondary structure (DSSP, 8-state):
----PPPPTT-EEEEEEEEEEEE-TTS-EEEEEEEEEEEE-SS-----PPPTT-SSPEEEEEEEEEEESSS--EEEEEE-